Protein AF-A0A3D0DGW5-F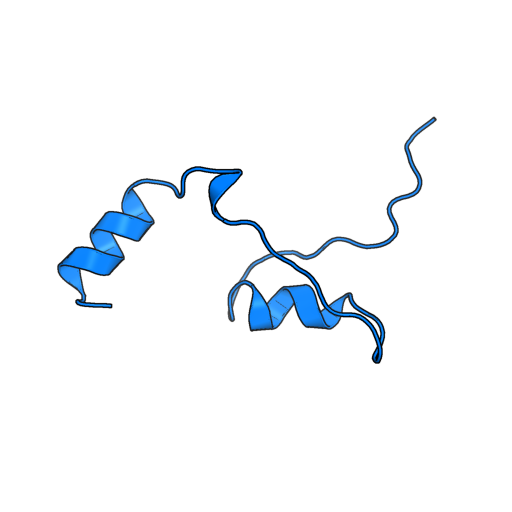1 (afdb_monomer_lite)

Secondary structure (DSSP, 8-state):
------------TTHHHHHHGGGS-TT------GGGSPPPHHHHHHHHHHT-

Structure (mmCIF, N/CA/C/O backbone):
data_AF-A0A3D0DGW5-F1
#
_entry.id   AF-A0A3D0DGW5-F1
#
loop_
_atom_site.group_PDB
_atom_site.id
_atom_site.type_symbol
_atom_site.label_atom_id
_atom_site.label_alt_id
_atom_site.label_comp_id
_atom_site.label_asym_id
_atom_site.label_entity_id
_atom_site.label_seq_id
_atom_site.pdbx_PDB_ins_code
_atom_site.Cartn_x
_atom_site.Cartn_y
_atom_site.Cartn_z
_atom_site.occupancy
_atom_site.B_iso_or_equiv
_atom_site.auth_seq_id
_atom_site.auth_comp_id
_atom_site.auth_asym_id
_atom_site.auth_atom_id
_atom_site.pdbx_PDB_model_num
ATOM 1 N N . GLU A 1 1 ? -13.284 22.088 11.979 1.00 49.22 1 GLU A N 1
ATOM 2 C CA . GLU A 1 1 ? -12.873 20.920 12.784 1.00 49.22 1 GLU A CA 1
ATOM 3 C C . GLU A 1 1 ? -12.158 19.937 11.873 1.00 49.22 1 GLU A C 1
ATOM 5 O O . GLU A 1 1 ? -12.675 19.634 10.804 1.00 49.22 1 GLU A O 1
ATOM 10 N N . SER A 1 2 ? -10.943 19.514 12.222 1.00 61.19 2 SER A N 1
ATOM 11 C CA . SER A 1 2 ? -10.251 18.443 11.500 1.00 61.19 2 SER A CA 1
ATOM 12 C C . SER A 1 2 ? -10.984 17.129 11.767 1.00 61.19 2 S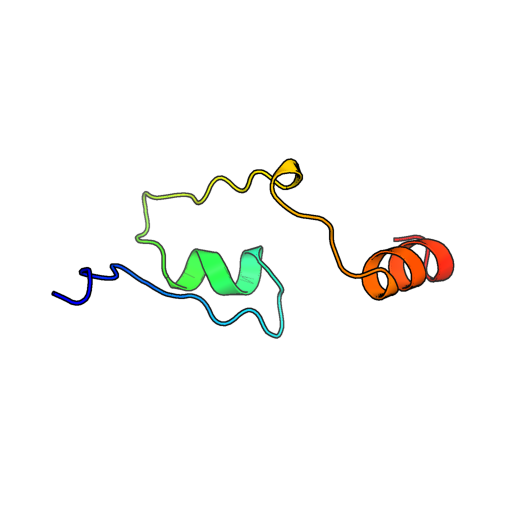ER A C 1
ATOM 14 O O . SER A 1 2 ? -11.144 16.755 12.928 1.00 61.19 2 SER A O 1
ATOM 16 N N . GLY A 1 3 ? -11.454 16.458 10.716 1.00 72.19 3 GLY A N 1
ATOM 17 C CA . GLY A 1 3 ? -12.184 15.197 10.839 1.00 72.19 3 GLY A CA 1
ATOM 18 C C . GLY A 1 3 ? -11.403 14.140 11.625 1.00 72.19 3 GLY A C 1
ATOM 19 O O . GLY A 1 3 ? -10.176 14.074 11.552 1.00 72.19 3 GLY A O 1
ATOM 20 N N . ILE A 1 4 ? -12.121 13.313 12.387 1.00 85.38 4 ILE A N 1
ATOM 21 C CA . ILE A 1 4 ? -11.531 12.203 13.140 1.00 85.38 4 ILE A CA 1
ATOM 22 C C . ILE A 1 4 ? -11.104 11.124 12.137 1.00 85.38 4 ILE A C 1
ATOM 24 O O . ILE A 1 4 ? -11.937 10.390 11.604 1.00 85.38 4 ILE A O 1
ATOM 28 N N . PHE A 1 5 ? -9.803 11.023 11.868 1.00 89.62 5 PHE A N 1
ATOM 29 C CA . PHE A 1 5 ? -9.234 9.927 11.086 1.00 89.62 5 PHE A CA 1
ATOM 30 C C . PHE A 1 5 ? -9.142 8.669 11.957 1.00 89.62 5 PHE A C 1
ATOM 32 O O . PHE A 1 5 ? -8.557 8.706 13.036 1.00 89.62 5 PHE A O 1
ATOM 39 N N . LYS A 1 6 ? -9.708 7.546 11.492 1.00 93.06 6 LYS A N 1
ATOM 40 C CA . LYS A 1 6 ? -9.638 6.263 12.219 1.00 93.06 6 LYS A CA 1
ATOM 41 C C . LYS A 1 6 ? -8.288 5.560 12.053 1.00 93.06 6 LYS A C 1
ATOM 43 O O . LYS A 1 6 ? -7.832 4.907 12.982 1.00 93.06 6 LYS A O 1
ATOM 48 N N . ALA A 1 7 ? -7.682 5.675 10.872 1.00 94.75 7 ALA A N 1
ATOM 49 C CA . ALA A 1 7 ? -6.409 5.054 10.520 1.00 94.75 7 ALA A CA 1
ATOM 50 C C . ALA A 1 7 ? -5.824 5.680 9.241 1.00 94.75 7 ALA A C 1
ATOM 52 O O . ALA A 1 7 ? -6.549 6.308 8.467 1.00 94.75 7 ALA A O 1
ATOM 53 N N . ALA A 1 8 ? -4.529 5.462 9.002 1.00 95.94 8 ALA A N 1
ATOM 54 C CA . ALA A 1 8 ? -3.839 5.780 7.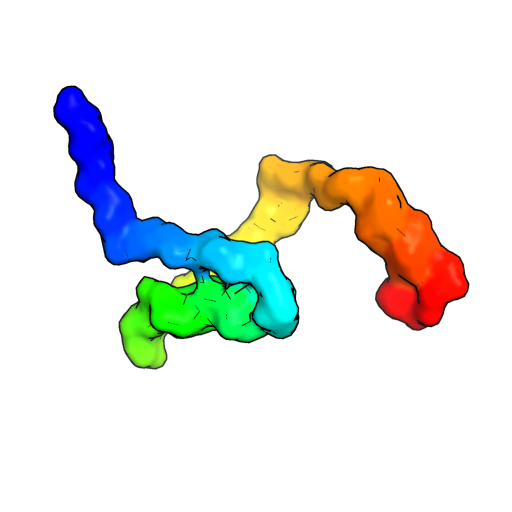753 1.00 95.94 8 ALA A CA 1
ATOM 55 C C . ALA A 1 8 ? -2.746 4.733 7.482 1.00 95.94 8 ALA A C 1
ATOM 57 O O . ALA A 1 8 ? -2.048 4.325 8.408 1.00 95.94 8 ALA A O 1
ATOM 58 N N . ALA A 1 9 ? -2.581 4.317 6.224 1.00 97.50 9 ALA A N 1
ATOM 59 C CA . ALA A 1 9 ? -1.552 3.363 5.812 1.00 97.50 9 ALA A CA 1
ATOM 60 C C . ALA A 1 9 ? -0.505 4.048 4.923 1.00 97.50 9 ALA A C 1
ATOM 62 O O . ALA A 1 9 ? -0.844 4.649 3.905 1.00 97.50 9 ALA A O 1
ATOM 63 N N . HIS A 1 10 ? 0.776 3.925 5.279 1.00 98.00 10 HIS A N 1
ATOM 64 C CA . HIS A 1 10 ? 1.880 4.321 4.406 1.00 98.00 10 HIS A CA 1
ATOM 65 C C . HIS A 1 10 ? 2.254 3.140 3.505 1.00 98.00 10 HIS A C 1
ATOM 67 O O . HIS A 1 10 ? 2.798 2.137 3.970 1.00 98.00 10 HIS A O 1
ATOM 73 N N . ILE A 1 11 ? 1.937 3.246 2.214 1.00 97.38 11 ILE A N 1
ATOM 74 C CA . ILE A 1 11 ? 2.189 2.174 1.247 1.00 97.38 11 ILE A CA 1
ATOM 75 C C . ILE A 1 11 ? 3.669 2.176 0.857 1.00 97.38 11 ILE A C 1
ATOM 77 O O . ILE A 1 11 ? 4.133 3.069 0.153 1.00 97.38 11 ILE A O 1
ATOM 81 N N . THR A 1 12 ? 4.405 1.168 1.325 1.00 96.25 12 THR A N 1
ATOM 82 C CA . THR A 1 12 ? 5.842 0.985 1.059 1.00 96.25 12 THR A CA 1
ATOM 83 C C . THR A 1 12 ? 6.109 -0.457 0.599 1.00 96.25 12 THR A C 1
ATOM 85 O O . THR A 1 12 ? 5.347 -0.991 -0.210 1.00 96.25 12 THR A O 1
ATOM 88 N N . GLY A 1 13 ? 7.166 -1.117 1.089 1.00 97.00 13 GLY A N 1
ATOM 89 C CA . GLY A 1 13 ? 7.427 -2.528 0.794 1.00 97.00 13 GLY A CA 1
ATOM 90 C C . GLY A 1 13 ? 6.217 -3.410 1.132 1.00 97.00 13 GLY A C 1
ATOM 91 O O . GLY A 1 13 ? 5.568 -3.218 2.162 1.00 97.00 13 GLY A O 1
ATOM 92 N N . GLY A 1 14 ? 5.891 -4.354 0.246 1.00 95.69 14 GLY A N 1
ATOM 93 C CA . GLY A 1 14 ? 4.728 -5.241 0.387 1.00 95.69 14 GLY A CA 1
ATOM 94 C C . GLY A 1 14 ? 3.397 -4.688 -0.146 1.00 95.69 14 GLY A C 1
ATOM 95 O O . GLY A 1 14 ? 2.389 -5.381 -0.057 1.00 95.69 14 GLY A O 1
ATOM 96 N N . GLY A 1 15 ? 3.363 -3.474 -0.709 1.00 96.00 15 GLY A N 1
ATOM 97 C CA . GLY A 1 15 ? 2.192 -2.966 -1.437 1.00 96.00 15 GLY A CA 1
ATOM 98 C C . GLY A 1 15 ? 0.927 -2.829 -0.578 1.00 96.00 15 GLY A C 1
ATOM 99 O O . GLY A 1 15 ? 1.005 -2.521 0.610 1.00 96.00 15 GLY A O 1
ATOM 100 N N . PHE A 1 16 ? -0.250 -3.013 -1.181 1.00 96.25 16 PHE A N 1
ATOM 101 C CA . PHE A 1 16 ? -1.534 -2.836 -0.489 1.00 96.25 16 PHE A CA 1
ATOM 102 C C . PHE A 1 16 ? -1.761 -3.905 0.579 1.00 96.25 16 PHE A C 1
ATOM 104 O O . PHE A 1 16 ? -1.969 -3.557 1.740 1.00 96.25 16 PHE A O 1
ATOM 111 N N . GLU A 1 17 ? -1.645 -5.183 0.219 1.00 92.25 17 GLU A N 1
ATOM 112 C CA . GLU A 1 17 ? -1.854 -6.304 1.146 1.00 92.25 17 GLU A CA 1
ATOM 113 C C . GLU A 1 17 ? -0.932 -6.220 2.365 1.00 92.25 17 GLU A C 1
ATOM 115 O O . GLU A 1 17 ? -1.372 -6.396 3.503 1.00 92.25 17 GLU A O 1
ATOM 120 N N . GLY A 1 18 ? 0.336 -5.865 2.138 1.00 95.06 18 GLY A N 1
ATOM 121 C CA . GLY A 1 18 ? 1.332 -5.776 3.195 1.00 95.06 18 GLY A CA 1
ATOM 122 C C . GLY A 1 18 ? 1.148 -4.592 4.141 1.00 95.06 18 GLY A C 1
ATOM 123 O O . GLY A 1 18 ? 1.657 -4.657 5.255 1.00 95.06 18 GLY A O 1
ATOM 124 N N . ASN A 1 19 ? 0.458 -3.519 3.739 1.00 98.06 19 ASN A N 1
ATOM 125 C CA . ASN A 1 19 ? 0.382 -2.284 4.532 1.00 98.06 19 ASN A CA 1
ATOM 126 C C . ASN A 1 19 ? -1.034 -1.951 5.027 1.00 98.06 19 ASN A C 1
ATOM 128 O O . ASN A 1 19 ? -1.167 -1.480 6.155 1.00 98.06 19 ASN A O 1
ATOM 132 N N . ILE A 1 20 ? -2.084 -2.203 4.237 1.00 97.81 20 ILE A N 1
ATOM 133 C CA . ILE A 1 20 ? -3.473 -1.877 4.609 1.00 97.81 20 ILE A CA 1
ATOM 134 C C . ILE A 1 20 ? -3.963 -2.789 5.738 1.00 97.81 20 ILE A C 1
ATOM 136 O O . ILE A 1 20 ? -4.532 -2.304 6.710 1.00 97.81 20 ILE A O 1
ATOM 140 N N . SER A 1 21 ? -3.681 -4.091 5.663 1.00 95.25 21 SER A N 1
ATOM 141 C CA . SER A 1 21 ? -4.084 -5.065 6.692 1.00 95.25 21 SER A CA 1
ATOM 142 C C . SER A 1 21 ? -3.568 -4.713 8.095 1.00 95.25 21 SER A C 1
ATOM 144 O O . SER A 1 21 ? -4.256 -4.950 9.082 1.00 95.25 21 SER A O 1
ATOM 146 N N . ARG A 1 22 ? -2.396 -4.066 8.200 1.00 96.12 22 ARG A N 1
ATOM 147 C CA . ARG A 1 22 ? -1.772 -3.664 9.477 1.00 96.12 22 ARG A CA 1
ATOM 148 C C . ARG A 1 22 ? -2.566 -2.622 10.259 1.00 96.12 22 ARG A C 1
ATOM 150 O O . ARG A 1 22 ? -2.327 -2.467 11.454 1.00 96.12 22 ARG A O 1
ATOM 157 N N . ILE A 1 23 ? -3.442 -1.876 9.587 1.00 97.00 23 ILE A N 1
ATOM 158 C CA . ILE A 1 23 ? -4.246 -0.824 10.218 1.00 97.00 23 ILE A CA 1
ATOM 159 C C . ILE A 1 23 ? -5.706 -1.234 10.432 1.00 97.00 23 ILE A C 1
ATOM 161 O O . ILE A 1 23 ? -6.479 -0.446 10.979 1.00 97.00 23 ILE A O 1
ATOM 165 N N . LEU A 1 24 ? -6.087 -2.449 10.020 1.00 96.75 24 LEU A N 1
ATOM 166 C CA . LEU A 1 24 ? -7.427 -2.997 10.209 1.00 96.75 24 LEU A CA 1
ATOM 167 C C . LEU A 1 24 ? -7.486 -3.871 11.477 1.00 96.75 24 LEU A C 1
ATOM 169 O O . LEU A 1 24 ? -6.517 -4.558 11.803 1.00 96.75 24 LEU A O 1
ATOM 173 N N . PRO A 1 25 ? -8.612 -3.874 12.212 1.00 96.75 25 PRO A N 1
ATOM 174 C CA . PRO A 1 25 ? -8.856 -4.844 13.271 1.00 96.75 25 PRO A CA 1
ATOM 175 C C . PRO A 1 25 ? -9.083 -6.258 12.695 1.00 96.75 25 PRO A C 1
ATOM 177 O O . PRO A 1 25 ? -9.425 -6.389 11.522 1.00 96.75 25 PRO A O 1
ATOM 180 N N . PRO A 1 26 ? -8.993 -7.321 13.518 1.00 95.19 26 PRO A N 1
ATOM 181 C CA . PRO A 1 26 ? -8.994 -8.712 13.042 1.00 95.19 26 PRO A CA 1
ATOM 182 C C . PRO A 1 26 ? -10.211 -9.165 12.220 1.00 95.19 26 PRO A C 1
ATOM 184 O O . PRO A 1 26 ? -10.105 -10.116 11.460 1.00 95.19 26 PRO A O 1
ATOM 187 N N . ASN A 1 27 ? -11.363 -8.510 12.385 1.00 96.50 27 ASN A N 1
ATOM 188 C CA . ASN A 1 27 ? -12.632 -8.902 11.762 1.00 96.50 27 ASN A CA 1
ATOM 189 C C . ASN A 1 27 ? -13.103 -7.872 10.722 1.00 96.50 27 ASN A C 1
ATOM 191 O O . ASN A 1 27 ? -14.306 -7.642 10.583 1.00 96.50 27 ASN A O 1
ATOM 195 N N . LEU A 1 28 ? -12.170 -7.174 10.072 1.00 96.12 28 LEU A N 1
ATOM 196 C CA . LEU A 1 28 ? -12.481 -6.149 9.083 1.00 96.12 28 LEU A CA 1
ATOM 197 C C . LEU A 1 28 ? -11.557 -6.258 7.874 1.00 96.12 28 LEU A C 1
ATOM 199 O O . LEU A 1 28 ? -10.340 -6.239 8.023 1.00 96.12 28 LEU A O 1
ATOM 203 N N . ASP A 1 29 ? -12.161 -6.243 6.690 1.00 95.94 29 ASP A N 1
ATOM 204 C CA . ASP A 1 29 ? -11.458 -6.198 5.414 1.00 95.94 29 ASP A CA 1
ATOM 205 C C . ASP A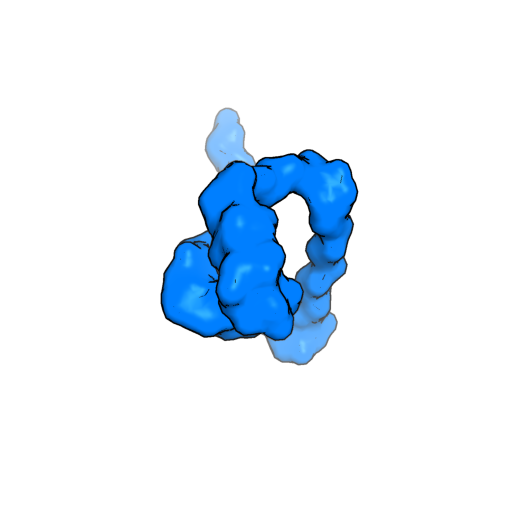 1 29 ? -11.589 -4.825 4.748 1.00 95.94 29 ASP A C 1
ATOM 207 O O . ASP A 1 29 ? -12.564 -4.092 4.947 1.00 95.94 29 ASP A O 1
ATOM 211 N N . ALA A 1 30 ? -10.603 -4.488 3.914 1.00 95.94 30 ALA A N 1
ATOM 212 C CA . ALA A 1 30 ? -10.670 -3.337 3.025 1.00 95.94 30 ALA A CA 1
ATOM 213 C C . ALA A 1 30 ? -11.101 -3.779 1.623 1.00 95.94 30 ALA A C 1
ATOM 215 O O . ALA A 1 30 ? -10.442 -4.603 0.993 1.00 95.94 30 ALA A O 1
ATOM 216 N N . VAL A 1 31 ? -12.173 -3.174 1.110 1.00 96.69 31 VAL A N 1
ATOM 217 C CA . VAL A 1 31 ? -12.583 -3.319 -0.290 1.00 96.69 31 VAL A CA 1
ATOM 218 C C . VAL A 1 31 ? -12.001 -2.161 -1.083 1.00 96.69 31 VAL A C 1
ATOM 220 O O . VAL A 1 31 ? -12.240 -0.996 -0.766 1.00 96.69 31 VAL A O 1
ATOM 223 N N . ILE A 1 32 ? -11.227 -2.493 -2.109 1.00 95.44 32 ILE A N 1
ATOM 224 C CA . ILE A 1 32 ? -10.497 -1.528 -2.920 1.00 95.44 32 ILE A CA 1
ATOM 225 C C . ILE A 1 32 ? -11.083 -1.524 -4.334 1.00 95.44 32 ILE A C 1
ATOM 227 O O . ILE A 1 32 ? -10.903 -2.481 -5.082 1.00 95.44 32 ILE A O 1
ATOM 231 N N . ASP A 1 33 ? -11.766 -0.441 -4.702 1.00 96.94 33 ASP A N 1
ATOM 232 C CA . ASP A 1 33 ? -12.241 -0.227 -6.072 1.00 96.94 33 ASP A CA 1
ATOM 233 C C . ASP A 1 33 ? -11.151 0.458 -6.902 1.00 96.94 33 ASP A C 1
ATOM 235 O O . ASP A 1 33 ? -10.928 1.667 -6.809 1.00 96.94 33 ASP A O 1
ATOM 239 N N . THR A 1 34 ? -10.460 -0.333 -7.717 1.00 94.50 34 THR A N 1
ATOM 240 C CA . THR A 1 34 ? -9.336 0.123 -8.540 1.00 94.50 34 THR A CA 1
ATOM 241 C C . THR A 1 34 ? -9.757 1.003 -9.715 1.00 94.50 34 THR A C 1
ATOM 243 O O . THR A 1 34 ? -8.890 1.613 -10.339 1.00 94.50 34 THR A O 1
ATOM 246 N N . HIS A 1 35 ? -11.054 1.127 -10.014 1.00 96.25 35 HIS A N 1
ATOM 247 C CA . HIS A 1 35 ? -11.542 2.015 -11.071 1.00 96.25 35 HIS A CA 1
ATOM 248 C C . HIS A 1 35 ? -11.609 3.485 -10.635 1.00 96.25 35 HIS A C 1
ATOM 250 O O . HIS A 1 35 ? -11.772 4.371 -11.475 1.00 96.25 35 HIS A O 1
ATOM 256 N N . LEU A 1 36 ? -11.458 3.768 -9.338 1.00 97.19 36 LEU A N 1
ATOM 257 C CA . LEU A 1 36 ? -11.544 5.125 -8.796 1.00 97.19 36 LEU A CA 1
ATOM 258 C C . LEU A 1 36 ? -10.296 5.979 -9.063 1.00 97.19 36 LEU A C 1
ATOM 260 O O . LEU A 1 36 ? -10.319 7.187 -8.823 1.00 97.19 36 LEU A O 1
ATOM 264 N N . TRP A 1 37 ? -9.205 5.390 -9.558 1.00 95.44 37 TRP A N 1
ATOM 265 C CA . TRP A 1 37 ? -8.011 6.136 -9.944 1.00 95.44 37 TRP A CA 1
ATOM 266 C C . TRP A 1 37 ? -7.269 5.481 -11.106 1.00 95.44 37 TRP A C 1
ATOM 268 O O . TRP A 1 37 ? -7.400 4.297 -11.392 1.00 95.44 37 TRP A O 1
ATOM 278 N N . ASN A 1 38 ? -6.418 6.274 -11.754 1.00 96.06 38 ASN A N 1
ATOM 279 C CA . ASN A 1 38 ? -5.515 5.790 -12.787 1.00 96.06 38 ASN A CA 1
ATOM 280 C C . ASN A 1 38 ? -4.109 5.622 -12.199 1.00 96.06 38 ASN A C 1
ATOM 282 O O . ASN A 1 38 ? -3.519 6.618 -11.771 1.00 96.06 38 ASN A O 1
ATOM 286 N N . PRO A 1 39 ? -3.523 4.409 -12.204 1.00 94.62 39 PRO A N 1
ATOM 287 C CA . PRO A 1 39 ? -2.134 4.233 -11.806 1.00 94.62 39 PRO A CA 1
ATOM 288 C C . PRO A 1 39 ? -1.200 5.081 -12.686 1.00 94.62 39 PRO A C 1
ATOM 290 O O . PRO A 1 39 ? -1.418 5.160 -13.907 1.00 94.62 39 PRO A O 1
ATOM 293 N N . PRO A 1 40 ? -0.140 5.683 -12.114 1.00 96.81 40 PRO A N 1
ATOM 294 C CA . PRO A 1 40 ? 0.907 6.341 -12.886 1.00 96.81 40 PRO A CA 1
ATOM 295 C C . PRO A 1 40 ? 1.468 5.438 -13.994 1.00 96.81 40 PRO A C 1
ATOM 297 O O . PRO A 1 40 ? 1.620 4.230 -13.813 1.00 96.81 40 PRO A O 1
ATOM 300 N N . GLY A 1 41 ? 1.804 6.021 -15.150 1.00 97.75 41 GLY A N 1
ATOM 301 C CA . GLY A 1 41 ? 2.181 5.262 -16.353 1.00 97.75 41 GLY A CA 1
ATOM 302 C C . GLY A 1 41 ? 3.382 4.327 -16.175 1.00 97.75 41 GLY A C 1
ATOM 303 O O . GLY A 1 41 ? 3.441 3.286 -16.826 1.00 97.75 41 GLY A O 1
ATOM 304 N N . VAL A 1 42 ? 4.291 4.649 -15.250 1.00 97.75 42 VAL A N 1
ATOM 305 C CA . VAL A 1 42 ? 5.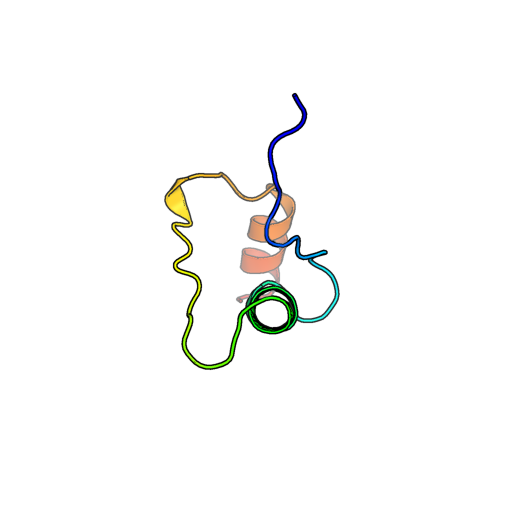452 3.810 -14.915 1.00 97.75 42 VAL A CA 1
ATOM 306 C C . VAL A 1 42 ? 5.049 2.403 -14.465 1.00 97.75 42 VAL A C 1
ATOM 308 O O . VAL A 1 42 ? 5.699 1.442 -14.858 1.00 97.75 42 VAL A O 1
ATOM 311 N N . PHE A 1 43 ? 3.940 2.253 -13.732 1.00 96.50 43 PHE A N 1
ATOM 312 C CA . PHE A 1 43 ? 3.483 0.938 -13.276 1.00 96.50 43 PHE A CA 1
ATOM 313 C C . PHE A 1 43 ? 3.048 0.057 -14.450 1.00 96.50 43 PHE A C 1
ATOM 315 O O . PHE A 1 43 ? 3.437 -1.103 -14.514 1.00 96.50 43 PHE A O 1
ATOM 322 N N . ARG A 1 44 ? 2.334 0.623 -15.434 1.00 95.19 44 ARG A N 1
ATOM 323 C CA . ARG A 1 44 ? 1.967 -0.098 -16.668 1.00 95.19 44 ARG A CA 1
ATOM 324 C C . ARG A 1 44 ? 3.185 -0.444 -17.523 1.00 95.19 44 ARG A C 1
ATOM 326 O O . ARG A 1 44 ? 3.215 -1.501 -18.145 1.00 95.19 44 ARG A O 1
ATOM 333 N N . ALA A 1 45 ? 4.180 0.442 -17.573 1.00 97.94 45 ALA A N 1
ATOM 334 C CA . ALA A 1 45 ? 5.416 0.183 -18.304 1.00 97.94 45 ALA A CA 1
ATOM 335 C C . ALA A 1 45 ? 6.189 -0.991 -17.689 1.00 97.94 45 ALA A 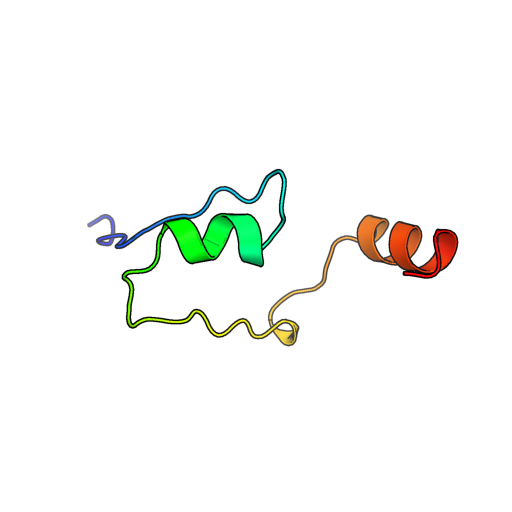C 1
ATOM 337 O O . ALA A 1 45 ? 6.575 -1.899 -18.418 1.00 97.94 45 ALA A O 1
ATOM 338 N N . ILE A 1 46 ? 6.352 -0.999 -16.361 1.00 97.75 46 ILE A N 1
ATOM 339 C CA . ILE A 1 46 ? 6.966 -2.114 -15.628 1.00 97.75 46 ILE A CA 1
ATOM 340 C C . ILE A 1 46 ? 6.196 -3.404 -15.904 1.00 97.75 46 ILE A C 1
ATOM 342 O O . ILE A 1 46 ? 6.808 -4.385 -16.306 1.00 97.75 46 ILE A O 1
ATOM 346 N N . GLN A 1 47 ? 4.868 -3.366 -15.767 1.00 97.31 47 GLN A N 1
ATOM 347 C CA . GLN A 1 47 ? 4.000 -4.517 -15.990 1.00 97.31 47 GLN A CA 1
ATOM 348 C C . GLN A 1 47 ? 4.230 -5.161 -17.365 1.00 97.31 47 GLN A C 1
ATOM 350 O O . GLN A 1 47 ? 4.544 -6.341 -17.474 1.00 97.31 47 GLN A O 1
ATOM 355 N N . ARG A 1 48 ? 4.164 -4.348 -18.424 1.00 97.69 48 ARG A N 1
ATOM 356 C CA . ARG A 1 48 ? 4.355 -4.809 -19.803 1.00 97.69 48 ARG A CA 1
ATOM 357 C C . ARG A 1 48 ? 5.772 -5.317 -20.078 1.00 97.69 48 ARG A C 1
ATOM 359 O O . ARG A 1 48 ? 5.932 -6.254 -20.850 1.00 97.69 48 ARG A O 1
ATOM 366 N N . LEU A 1 49 ? 6.795 -4.644 -19.550 1.00 98.25 49 LEU A N 1
ATOM 367 C CA . LEU A 1 49 ? 8.195 -4.975 -19.839 1.00 98.25 49 LEU A CA 1
ATOM 368 C C . LEU A 1 49 ? 8.682 -6.199 -19.059 1.00 98.25 49 LEU A C 1
ATOM 370 O O . LEU A 1 49 ? 9.568 -6.898 -19.541 1.00 98.25 49 LEU A O 1
ATOM 374 N N . ALA A 1 50 ? 8.129 -6.427 -17.868 1.00 96.56 50 ALA A N 1
ATOM 375 C CA . ALA A 1 50 ? 8.472 -7.553 -17.007 1.00 96.56 50 ALA A CA 1
ATOM 376 C C . ALA A 1 50 ? 7.523 -8.755 -17.155 1.00 96.56 50 ALA A C 1
ATOM 378 O O . ALA A 1 50 ? 7.789 -9.777 -16.534 1.00 96.56 50 ALA A O 1
ATOM 379 N N . ASP A 1 51 ? 6.465 -8.637 -17.968 1.00 94.69 51 ASP A N 1
ATOM 380 C CA . ASP A 1 51 ? 5.420 -9.656 -18.160 1.00 94.69 51 ASP A CA 1
ATOM 381 C C . ASP A 1 51 ? 4.760 -10.087 -16.835 1.00 94.69 51 ASP A C 1
ATOM 383 O O . ASP A 1 51 ? 4.698 -11.268 -16.491 1.00 94.69 51 ASP A O 1
ATOM 387 N N . VAL A 1 52 ? 4.320 -9.088 -16.057 1.00 85.19 52 VAL A N 1
ATOM 388 C CA . VAL A 1 52 ? 3.640 -9.257 -14.753 1.00 85.19 52 VAL A CA 1
ATOM 389 C C . VAL A 1 52 ? 2.240 -8.652 -14.719 1.00 85.19 52 VAL A C 1
ATOM 391 O O . VAL A 1 52 ? 1.782 -8.097 -15.739 1.00 85.19 52 VAL A O 1
#

Radius of gyration: 14.59 Å; chains: 1; bounding box: 21×31×33 Å

Foldseek 3Di:
DPDDDQDDWDADPPGCVVTVVVSDDPPDDDDDDPVVDDPDVVVVVCCVVVVD

Sequence (52 aa):
ESGIFKAAAHITGGGFEGNISRILPPNLDAVIDTHLWNPPGVFRAIQRLADV

pLDDT: mean 93.71, std 8.82, range [49.22, 98.25]